Protein AF-E6K0U2-F1 (afdb_monomer)

pLDDT: mean 75.81, std 21.41, range [27.72, 97.75]

InterPro domains:
  IPR009006 Alanine racemase/group IV decarboxylase, C-terminal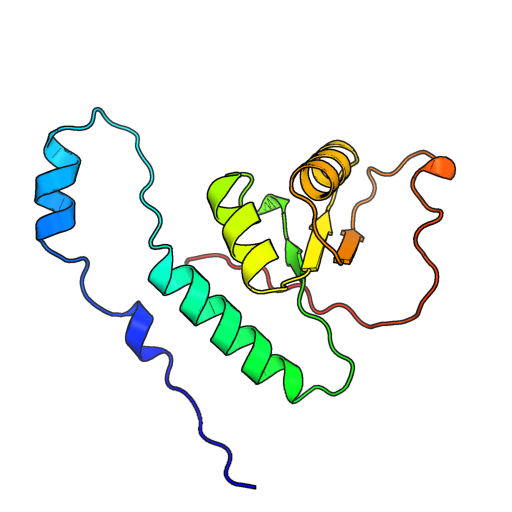 [G3DSA:2.40.37.10] (21-34)
  IPR022644 Orn/DAP/Arg decarboxylase 2, N-terminal [PF02784] (39-97)
  IPR029066 PLP-binding barrel [G3DSA:3.20.20.10] (35-110)
  IPR029066 PLP-binding barrel [SSF51419] (27-107)

Foldseek 3Di:
DDDDDDDPCVVVDPDPPVVVVVCVVDDDDDDDDDLVVLLVVLVNVVVVCVVVPLEAEAEECVLDVPLVSLLSCQVSLHHHEAAEPVSVVSNVVSPRPHYHYDYPHPDDCVVVPVPDDDDDYDYDDPDDD

Solvent-accessible surface area (backbone atoms only — not comparable to full-atom values): 8392 Å² total; per-residue (Å²): 134,86,85,76,83,81,75,78,65,77,78,73,58,77,80,58,70,66,55,65,61,62,51,70,81,53,76,82,88,80,86,86,80,61,66,65,60,51,52,51,51,51,54,52,50,52,60,60,39,58,76,51,68,79,49,46,62,30,45,51,42,92,79,56,83,53,65,69,60,52,46,53,43,40,72,71,69,38,28,33,29,23,53,38,70,68,49,45,54,47,43,59,73,72,58,48,93,40,77,48,76,63,56,89,65,71,84,53,70,93,79,57,80,80,80,80,76,96,63,65,74,56,75,64,80,86,72,91,124

Structure (mmCIF, N/CA/C/O backbone):
data_AF-E6K0U2-F1
#
_entry.id   AF-E6K0U2-F1
#
loop_
_atom_site.group_PDB
_atom_site.id
_atom_site.type_symbol
_atom_site.label_atom_id
_atom_site.label_alt_id
_atom_site.label_comp_id
_atom_site.label_asym_id
_atom_site.label_entity_id
_atom_site.label_seq_id
_atom_site.pdbx_PDB_ins_code
_atom_site.Cartn_x
_atom_site.Cartn_y
_atom_site.Cartn_z
_atom_site.occupancy
_atom_site.B_iso_or_equiv
_atom_site.auth_seq_id
_atom_site.auth_comp_id
_atom_site.auth_asym_id
_atom_site.auth_atom_id
_atom_site.pdbx_PDB_model_num
ATOM 1 N N . MET A 1 1 ? -30.504 11.472 -9.224 1.00 37.19 1 MET A N 1
ATOM 2 C CA . MET A 1 1 ? -29.224 10.966 -8.687 1.00 37.19 1 MET A CA 1
ATOM 3 C C . MET A 1 1 ? -28.705 12.017 -7.722 1.00 37.19 1 MET A C 1
ATOM 5 O O . MET A 1 1 ? -28.391 13.109 -8.171 1.00 37.19 1 MET A O 1
ATOM 9 N N . SER A 1 2 ? -28.759 11.768 -6.411 1.00 30.88 2 SER A N 1
ATOM 10 C CA . SER A 1 2 ? -28.251 12.720 -5.418 1.00 30.88 2 SER A CA 1
ATOM 11 C C . SER A 1 2 ? -26.741 12.541 -5.293 1.00 30.88 2 SER A C 1
ATOM 13 O O . SER A 1 2 ? -26.279 11.498 -4.837 1.00 30.88 2 SER A O 1
ATOM 15 N N . THR A 1 3 ? -25.976 13.540 -5.716 1.00 30.72 3 THR A N 1
ATOM 16 C CA . THR A 1 3 ? -24.541 13.601 -5.437 1.00 30.72 3 THR A CA 1
ATOM 17 C C . THR A 1 3 ? -24.361 13.924 -3.959 1.00 30.72 3 THR A C 1
ATOM 19 O O . THR A 1 3 ? -24.618 15.050 -3.538 1.00 30.72 3 THR A O 1
ATOM 22 N N . THR A 1 4 ? -23.940 12.943 -3.165 1.00 34.78 4 THR A N 1
ATOM 23 C CA . THR A 1 4 ? -23.492 13.182 -1.791 1.00 34.78 4 THR A CA 1
ATOM 24 C C . THR A 1 4 ? -21.997 13.457 -1.832 1.00 34.78 4 THR A C 1
ATOM 26 O O . THR A 1 4 ? -21.198 12.567 -2.101 1.00 34.78 4 THR A O 1
ATOM 29 N N . PHE A 1 5 ? -21.621 14.708 -1.585 1.00 47.53 5 PHE A N 1
ATOM 30 C CA . PHE A 1 5 ? -20.233 15.090 -1.357 1.00 47.53 5 PHE A CA 1
ATOM 31 C C . PHE A 1 5 ? -19.822 14.543 0.016 1.00 47.53 5 PHE A C 1
ATOM 33 O O . PHE A 1 5 ? -20.364 14.986 1.029 1.00 47.53 5 PHE A O 1
ATOM 40 N N . ILE A 1 6 ? -18.930 13.549 0.068 1.00 49.62 6 ILE A N 1
ATOM 41 C CA . ILE A 1 6 ? -18.379 13.061 1.339 1.00 49.62 6 ILE A CA 1
ATOM 42 C C . ILE A 1 6 ? -17.296 14.062 1.768 1.00 49.62 6 ILE A C 1
ATOM 44 O O . ILE A 1 6 ? -16.304 14.216 1.061 1.00 49.62 6 ILE A O 1
ATOM 48 N N . PRO A 1 7 ? -17.470 14.809 2.874 1.00 47.94 7 PRO A N 1
ATOM 49 C CA . PRO A 1 7 ? -16.489 15.803 3.276 1.00 47.94 7 PRO A CA 1
ATOM 50 C C . PRO A 1 7 ? -15.237 15.125 3.843 1.00 47.94 7 PRO A C 1
ATOM 52 O O . PRO A 1 7 ? -15.335 14.271 4.727 1.00 47.94 7 PRO A O 1
ATOM 55 N N . ARG A 1 8 ? -14.067 15.631 3.437 1.00 50.34 8 ARG A N 1
ATOM 56 C CA . ARG A 1 8 ? -12.692 15.280 3.866 1.00 50.34 8 ARG A CA 1
ATOM 57 C C . ARG A 1 8 ? -12.411 15.348 5.387 1.00 50.34 8 ARG A C 1
ATOM 59 O O . ARG A 1 8 ? -11.265 15.229 5.811 1.00 50.34 8 ARG A O 1
ATOM 66 N N . HIS A 1 9 ? -13.423 15.575 6.231 1.00 52.06 9 HIS A N 1
ATOM 67 C CA . HIS A 1 9 ? -13.278 15.977 7.637 1.00 52.06 9 HIS A CA 1
ATOM 68 C C . HIS A 1 9 ? -12.685 14.895 8.560 1.00 52.06 9 HIS A C 1
ATOM 70 O O . HIS A 1 9 ? -12.263 15.219 9.667 1.00 52.06 9 HIS A O 1
ATOM 76 N N . LYS A 1 10 ? -12.613 13.626 8.129 1.00 49.75 10 LYS A N 1
ATOM 77 C CA . LYS A 1 10 ? -12.079 12.547 8.976 1.00 49.75 10 LYS A CA 1
ATOM 78 C C . LYS A 1 10 ? -10.552 12.524 9.095 1.00 49.75 10 LYS A C 1
ATOM 80 O O . LYS A 1 10 ? -10.064 11.941 10.052 1.00 49.75 10 LYS A O 1
ATOM 85 N N . LEU A 1 11 ? -9.81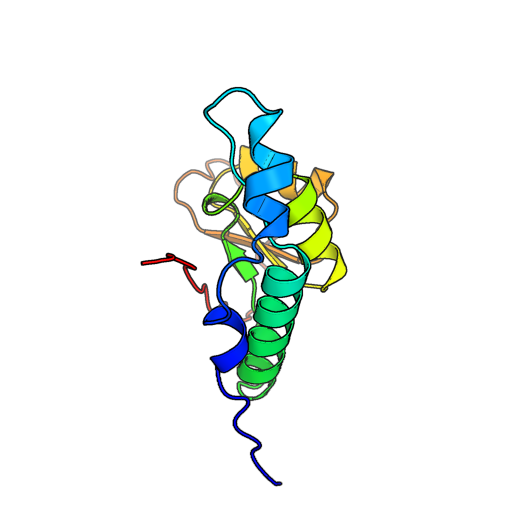6 13.181 8.194 1.00 50.56 11 LEU A N 1
ATOM 86 C CA . LEU A 1 11 ? -8.350 13.299 8.282 1.00 50.56 11 LEU A CA 1
ATOM 87 C C . LEU A 1 11 ? -7.885 14.428 9.219 1.00 50.56 11 LEU A C 1
ATOM 89 O O . LEU A 1 11 ? -6.725 14.455 9.608 1.00 50.56 11 LEU A O 1
ATOM 93 N N . ASN A 1 12 ? -8.785 15.337 9.610 1.00 56.47 12 ASN A N 1
ATOM 94 C CA . ASN A 1 12 ? -8.478 16.464 10.500 1.00 56.47 12 ASN A CA 1
ATOM 95 C C . ASN A 1 12 ? -8.770 16.154 11.976 1.00 56.47 12 ASN A C 1
ATOM 97 O O . ASN A 1 12 ? -8.909 17.069 12.790 1.00 56.47 12 ASN A O 1
ATOM 101 N N . GLN A 1 13 ? -8.916 14.877 12.329 1.00 67.00 13 GLN A N 1
ATOM 102 C CA . GLN A 1 13 ? -9.071 14.488 13.724 1.00 67.00 13 GLN A CA 1
ATOM 103 C C . GLN A 1 13 ? -7.715 14.617 14.428 1.00 67.00 13 GLN A C 1
ATOM 105 O O . GLN A 1 13 ? -6.698 14.220 13.855 1.00 67.00 13 GLN A O 1
ATOM 110 N N . PRO A 1 14 ? -7.664 15.180 15.647 1.00 73.19 14 PRO A N 1
ATOM 111 C CA . PRO A 1 14 ? -6.425 15.207 16.409 1.00 73.19 14 PRO A CA 1
ATOM 112 C C . PRO A 1 14 ? -5.937 13.773 16.639 1.00 73.19 14 PRO A C 1
ATOM 114 O O . PRO A 1 14 ? -6.741 12.874 16.889 1.00 73.19 14 PRO A O 1
ATOM 117 N N . ILE A 1 15 ? -4.619 13.570 16.560 1.00 77.62 15 ILE A N 1
ATOM 118 C CA . ILE A 1 15 ? -4.002 12.278 16.880 1.00 77.62 15 ILE A CA 1
ATOM 119 C C . ILE A 1 15 ? -4.433 11.899 18.307 1.00 77.62 15 ILE A C 1
ATOM 121 O O . ILE A 1 15 ? -4.224 12.711 19.215 1.00 77.62 15 ILE A O 1
ATOM 125 N N . PRO A 1 16 ? -5.029 10.710 18.526 1.00 81.62 16 PRO A N 1
ATOM 126 C CA . PRO A 1 16 ? -5.458 10.298 19.857 1.00 81.62 16 PRO A CA 1
ATOM 127 C C . PRO A 1 16 ? -4.289 10.326 20.845 1.00 81.62 16 PRO A C 1
ATOM 129 O O . PRO A 1 16 ? -3.183 9.879 20.526 1.00 81.62 16 PRO A O 1
ATOM 132 N N . ASN A 1 17 ? -4.523 10.839 22.055 1.00 82.69 17 ASN A N 1
ATOM 133 C CA . ASN A 1 17 ? -3.473 10.984 23.068 1.00 82.69 17 ASN A CA 1
ATOM 134 C C . ASN A 1 17 ? -2.838 9.635 23.441 1.00 82.69 17 ASN A C 1
ATOM 136 O O . ASN A 1 17 ? -1.654 9.580 23.778 1.00 82.69 17 ASN A O 1
ATOM 140 N N . GLU A 1 18 ? -3.599 8.546 23.324 1.00 84.94 18 GLU A N 1
ATOM 141 C CA . GLU A 1 18 ? -3.152 7.176 23.563 1.00 84.94 18 GLU A CA 1
ATOM 142 C C . GLU A 1 18 ? -1.971 6.787 22.663 1.00 84.94 18 GLU A C 1
ATOM 144 O O . GLU A 1 18 ? -1.080 6.061 23.107 1.00 84.94 18 GLU A O 1
ATOM 149 N N . VAL A 1 19 ? -1.909 7.312 21.432 1.00 83.88 19 VAL A N 1
ATOM 150 C CA . VAL A 1 19 ? -0.798 7.052 20.504 1.00 83.88 19 VAL A CA 1
ATOM 151 C C . VAL A 1 19 ? 0.514 7.556 21.103 1.00 83.88 19 VAL A C 1
ATOM 153 O O . VAL A 1 19 ? 1.486 6.809 21.146 1.00 83.88 19 VAL A O 1
ATOM 156 N N . PHE A 1 20 ? 0.538 8.773 21.658 1.00 82.69 20 PHE A N 1
ATOM 157 C CA . PHE A 1 20 ? 1.735 9.329 22.302 1.00 82.69 20 PHE A CA 1
ATOM 158 C C . PHE A 1 20 ? 2.148 8.563 23.562 1.00 82.69 20 PHE A C 1
ATOM 160 O O . PHE A 1 20 ? 3.323 8.563 23.928 1.00 82.69 20 PHE A O 1
ATOM 16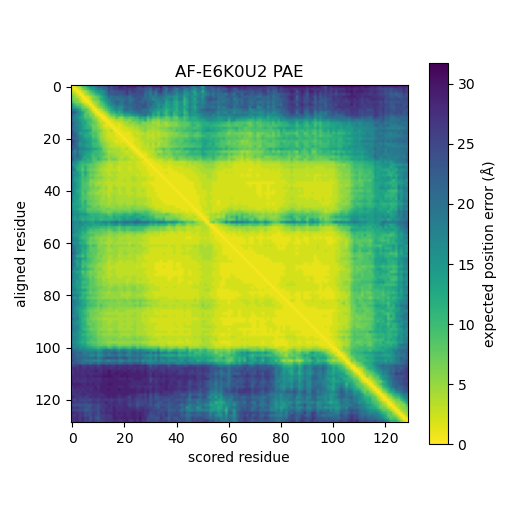7 N N . SER A 1 21 ? 1.202 7.930 24.257 1.00 85.69 21 SER A N 1
ATOM 168 C CA . SER A 1 21 ? 1.510 7.079 25.409 1.00 85.69 21 SER A CA 1
ATOM 169 C C . SER A 1 21 ? 2.167 5.771 24.977 1.00 85.69 21 SER A C 1
ATOM 171 O O . SER A 1 21 ? 3.170 5.379 25.570 1.00 85.69 21 SER A O 1
ATOM 173 N N . ILE A 1 22 ? 1.642 5.131 23.929 1.00 85.69 22 ILE A N 1
ATOM 174 C CA . ILE A 1 22 ? 2.178 3.880 23.377 1.00 85.69 22 ILE A CA 1
ATOM 175 C C . ILE A 1 22 ? 3.568 4.110 22.783 1.00 85.69 22 ILE A C 1
ATOM 177 O O . ILE A 1 22 ? 4.459 3.285 22.944 1.00 85.69 22 ILE A O 1
ATOM 181 N N . THR A 1 23 ? 3.795 5.248 22.130 1.00 86.56 23 THR A N 1
ATOM 182 C CA . THR A 1 23 ? 5.044 5.468 21.400 1.00 86.56 23 THR A CA 1
ATOM 183 C C . THR A 1 23 ? 6.249 5.774 22.289 1.00 86.56 23 THR A C 1
ATOM 185 O O . THR A 1 23 ? 7.386 5.631 21.845 1.00 86.56 23 THR A O 1
ATOM 188 N N . ARG A 1 24 ? 6.032 6.130 23.564 1.00 85.06 24 ARG A N 1
ATOM 189 C CA . ARG A 1 24 ? 7.111 6.355 24.546 1.00 85.06 24 ARG A CA 1
ATOM 190 C C . ARG A 1 24 ? 7.953 5.112 24.824 1.00 85.06 24 ARG A C 1
ATOM 192 O O . ARG A 1 24 ? 9.083 5.262 25.273 1.00 85.06 24 ARG A O 1
ATOM 199 N N . SER A 1 25 ? 7.418 3.913 24.591 1.00 85.94 25 SER A N 1
ATOM 200 C CA . SER A 1 25 ? 8.159 2.660 24.773 1.00 85.94 25 SER A CA 1
ATOM 201 C C . SER A 1 25 ? 9.009 2.262 23.564 1.00 85.94 25 SER A C 1
ATOM 203 O O . SER A 1 25 ? 9.682 1.238 23.629 1.00 85.94 25 SER A O 1
ATOM 205 N N . PHE A 1 26 ? 8.970 3.023 22.465 1.00 87.00 26 PHE A N 1
ATOM 206 C CA . PHE A 1 26 ? 9.719 2.724 21.246 1.00 87.00 26 PHE A CA 1
ATOM 207 C C . PHE A 1 26 ? 10.901 3.678 21.081 1.00 87.00 26 PHE A C 1
ATOM 209 O O . PHE A 1 26 ? 10.779 4.891 21.266 1.00 87.00 26 PHE A O 1
ATOM 216 N N . GLU A 1 27 ? 12.049 3.128 20.693 1.00 89.50 27 GLU A N 1
ATOM 217 C CA . GLU A 1 27 ? 13.221 3.921 20.329 1.00 89.50 27 GLU A CA 1
ATOM 218 C C . GLU A 1 27 ? 12.992 4.629 18.989 1.00 89.50 27 GLU A C 1
ATOM 220 O O . GLU A 1 27 ? 12.396 4.077 18.065 1.00 89.50 27 GLU A O 1
ATOM 225 N N . THR A 1 28 ? 13.454 5.874 18.883 1.00 86.81 28 THR A N 1
ATOM 226 C CA . THR A 1 28 ? 13.307 6.679 17.659 1.00 86.81 28 THR A CA 1
ATOM 227 C C . THR A 1 28 ? 14.491 6.459 16.708 1.00 86.81 28 THR A C 1
ATOM 229 O O . THR A 1 28 ? 15.609 6.258 17.187 1.00 86.81 28 THR A O 1
ATOM 232 N N . PRO A 1 29 ? 14.289 6.538 15.375 1.00 88.38 29 PRO A N 1
ATOM 233 C CA . PRO A 1 29 ? 13.058 6.936 14.681 1.00 88.38 29 PRO A CA 1
ATOM 234 C C . PRO A 1 29 ? 12.094 5.773 14.382 1.00 88.38 29 PRO A C 1
ATOM 236 O O . PRO A 1 29 ? 12.513 4.666 14.058 1.00 88.38 29 PRO A O 1
ATOM 239 N N . TYR A 1 30 ? 10.791 6.065 14.402 1.00 88.19 30 TYR A N 1
ATOM 240 C CA . TYR A 1 30 ? 9.723 5.165 13.952 1.00 88.19 30 TYR A CA 1
ATOM 241 C C . TYR A 1 30 ? 8.681 5.928 13.122 1.00 88.19 30 TYR A C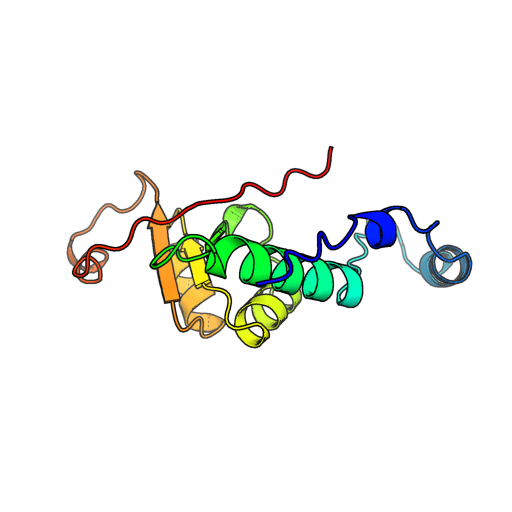 1
ATOM 243 O O . TYR A 1 30 ? 8.560 7.150 13.220 1.00 88.19 30 TYR A O 1
ATOM 251 N N . ILE A 1 31 ? 7.916 5.192 12.314 1.00 87.56 31 ILE A N 1
ATOM 252 C CA . ILE A 1 31 ? 6.785 5.698 11.526 1.00 87.56 31 ILE A CA 1
ATOM 253 C C . ILE A 1 31 ? 5.523 4.975 12.000 1.00 87.56 31 ILE A C 1
ATOM 255 O O . ILE A 1 31 ? 5.551 3.769 12.233 1.00 87.56 31 ILE A O 1
ATOM 259 N N . ILE A 1 32 ? 4.419 5.708 12.138 1.00 87.81 32 ILE A N 1
ATOM 260 C CA . ILE A 1 32 ? 3.113 5.161 12.519 1.00 87.81 32 ILE A CA 1
ATOM 261 C C . ILE A 1 32 ? 2.176 5.301 11.329 1.00 87.81 32 ILE A C 1
ATOM 263 O O . ILE A 1 32 ? 2.055 6.384 10.757 1.00 87.81 32 ILE A O 1
ATOM 267 N N . PHE A 1 33 ? 1.489 4.217 10.989 1.00 88.50 33 PHE A N 1
ATOM 268 C CA . PHE A 1 33 ? 0.483 4.203 9.937 1.00 88.50 33 PHE A CA 1
ATOM 269 C C . PHE A 1 33 ? -0.909 4.020 10.540 1.00 88.50 33 PHE A C 1
ATOM 271 O O . PHE A 1 33 ? -1.146 3.076 11.292 1.00 88.50 33 PHE A O 1
ATOM 278 N N . ASP A 1 34 ? -1.848 4.888 10.168 1.00 88.81 34 ASP A N 1
ATOM 279 C CA . ASP A 1 34 ? -3.268 4.684 10.449 1.00 88.81 34 ASP A CA 1
ATOM 280 C C . ASP A 1 34 ? -3.902 3.852 9.326 1.00 88.81 34 ASP A C 1
ATOM 282 O O . ASP A 1 34 ? -4.325 4.372 8.292 1.00 88.81 34 ASP A O 1
ATOM 286 N N . PHE A 1 35 ? -3.975 2.538 9.532 1.00 89.94 35 PHE A N 1
ATOM 287 C CA . PHE A 1 35 ? -4.573 1.612 8.566 1.00 89.94 35 PHE A CA 1
ATOM 288 C C . PHE A 1 35 ? -6.051 1.928 8.300 1.00 89.94 35 PHE A C 1
ATOM 290 O O . PHE A 1 35 ? -6.527 1.751 7.177 1.00 89.94 35 PHE A O 1
ATOM 297 N N . THR A 1 36 ? -6.784 2.417 9.304 1.00 88.50 36 THR A N 1
ATOM 298 C CA . THR A 1 36 ? -8.208 2.748 9.156 1.00 88.50 36 THR A CA 1
ATOM 299 C C . THR A 1 36 ? -8.375 3.998 8.301 1.00 88.50 36 THR A C 1
ATOM 301 O O . THR A 1 36 ? -9.188 4.005 7.374 1.00 88.50 36 THR A O 1
ATOM 304 N N . GLY A 1 37 ? -7.571 5.028 8.566 1.00 87.69 37 GLY A N 1
ATOM 305 C CA . GLY A 1 37 ? -7.524 6.251 7.770 1.00 87.69 37 GLY A CA 1
ATOM 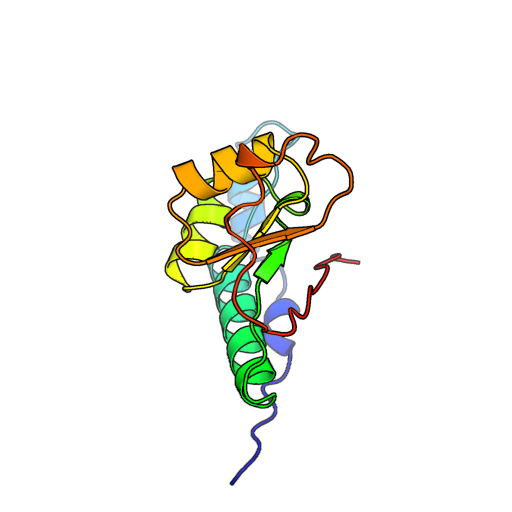306 C C . GLY A 1 37 ? -7.125 5.988 6.319 1.00 87.69 37 GLY A C 1
ATOM 307 O O . GLY A 1 37 ? -7.790 6.477 5.405 1.00 87.69 37 GLY A O 1
ATOM 308 N N . ILE A 1 38 ? -6.106 5.153 6.090 1.00 90.62 38 ILE A N 1
ATOM 309 C CA . ILE A 1 38 ? -5.674 4.766 4.737 1.00 90.62 38 ILE A CA 1
ATOM 310 C C . ILE A 1 38 ? -6.801 4.036 3.998 1.00 90.62 38 ILE A C 1
ATOM 312 O O . ILE A 1 38 ? -7.133 4.417 2.876 1.00 90.62 38 ILE A O 1
ATOM 316 N N . ARG A 1 39 ? -7.439 3.040 4.625 1.00 92.69 39 ARG A N 1
ATOM 317 C CA . ARG A 1 39 ? -8.582 2.319 4.039 1.00 92.69 39 ARG A CA 1
ATOM 318 C C . ARG A 1 39 ? -9.721 3.267 3.664 1.00 92.69 39 ARG A C 1
ATOM 320 O O . ARG A 1 39 ? -10.222 3.206 2.546 1.00 92.69 39 ARG A O 1
ATOM 327 N N . HIS A 1 40 ? -10.094 4.173 4.566 1.00 89.62 40 HIS A N 1
ATOM 328 C CA . HIS A 1 40 ? -11.149 5.151 4.299 1.00 89.62 40 HIS A CA 1
ATOM 329 C C . HIS A 1 40 ? -10.801 6.058 3.113 1.00 89.62 40 HIS A C 1
ATOM 331 O O . HIS A 1 40 ? -11.644 6.288 2.249 1.00 89.62 4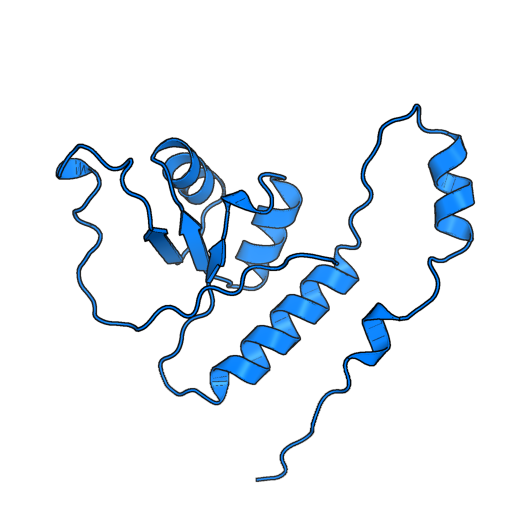0 HIS A O 1
ATOM 337 N N . ALA A 1 41 ? -9.557 6.540 3.038 1.00 89.12 41 ALA A N 1
ATOM 338 C CA . ALA A 1 41 ? -9.098 7.359 1.921 1.00 89.12 41 ALA A CA 1
ATOM 339 C C . ALA A 1 41 ? -9.166 6.593 0.590 1.00 89.12 41 ALA A C 1
ATOM 341 O O . ALA A 1 41 ? -9.663 7.127 -0.398 1.00 89.12 41 ALA A O 1
ATOM 342 N N . VAL A 1 42 ? -8.718 5.333 0.561 1.00 91.75 42 VAL A N 1
ATOM 343 C CA . VAL A 1 42 ? -8.793 4.479 -0.637 1.00 91.75 42 VAL A CA 1
ATOM 344 C C . VAL A 1 42 ? -10.237 4.320 -1.110 1.00 91.75 42 VAL A C 1
ATOM 346 O O . VAL A 1 42 ? -10.516 4.553 -2.286 1.00 91.75 42 VAL A O 1
ATOM 349 N N . GLN A 1 43 ? -11.157 4.002 -0.200 1.00 90.56 43 GLN A N 1
ATOM 350 C CA . GLN A 1 43 ? -12.578 3.831 -0.515 1.00 90.56 43 GLN A CA 1
ATOM 351 C C . GLN A 1 43 ? -13.215 5.128 -1.037 1.00 90.56 43 GLN A C 1
ATOM 353 O O . GLN A 1 43 ? -13.995 5.098 -1.991 1.00 90.56 43 GLN A O 1
ATOM 358 N N . GLU A 1 44 ? -12.857 6.278 -0.461 1.00 88.19 44 GLU A N 1
ATOM 359 C CA . GLU A 1 44 ? -13.321 7.595 -0.910 1.00 88.19 44 GLU A CA 1
ATOM 360 C C . GLU A 1 44 ? -12.830 7.916 -2.331 1.00 88.19 44 GLU A C 1
ATOM 362 O O . GLU A 1 44 ? -13.615 8.355 -3.182 1.00 88.19 44 GLU A O 1
ATOM 367 N N . TYR A 1 45 ? -11.554 7.642 -2.626 1.00 89.38 45 TYR A N 1
ATOM 368 C CA . TYR A 1 45 ? -11.008 7.823 -3.970 1.00 89.38 45 TYR A CA 1
ATOM 369 C C . TYR A 1 45 ? -11.647 6.867 -4.974 1.00 89.38 45 TYR A C 1
ATOM 371 O O . TYR A 1 45 ? -12.060 7.314 -6.041 1.00 89.38 45 TYR A O 1
ATOM 379 N N . GLN A 1 46 ? -11.787 5.580 -4.645 1.00 87.62 46 GLN A N 1
ATOM 380 C CA . GLN A 1 46 ? -12.462 4.615 -5.515 1.00 87.62 46 GLN A CA 1
ATOM 381 C C . GLN A 1 46 ? -13.901 5.057 -5.813 1.00 87.62 46 GLN A C 1
ATOM 383 O O . GLN A 1 46 ? -14.292 5.092 -6.978 1.00 87.62 46 GLN A O 1
ATOM 388 N N . HIS A 1 47 ? -14.663 5.495 -4.804 1.00 88.69 47 HIS A N 1
ATOM 389 C CA . HIS A 1 47 ? -16.024 6.005 -4.999 1.00 88.69 47 HIS A CA 1
ATOM 390 C C . HIS A 1 47 ? -16.069 7.232 -5.921 1.00 88.69 47 HIS A C 1
ATOM 392 O O . HIS A 1 47 ? -16.922 7.318 -6.805 1.00 88.69 47 HIS A O 1
ATOM 398 N N . SER A 1 48 ? -15.125 8.159 -5.753 1.00 85.94 48 SER A N 1
ATOM 399 C CA . SER A 1 48 ? -15.034 9.372 -6.572 1.00 85.94 48 SER A CA 1
ATOM 400 C C . SER A 1 48 ? -14.644 9.064 -8.021 1.00 85.94 48 SER A C 1
ATOM 402 O O . SER A 1 48 ? -15.183 9.663 -8.951 1.00 85.94 48 SER A O 1
ATOM 404 N N . ILE A 1 49 ? -13.736 8.107 -8.230 1.00 83.94 49 ILE A N 1
ATOM 405 C CA . ILE A 1 49 ? -13.262 7.697 -9.558 1.00 83.94 49 ILE A CA 1
ATOM 406 C C . ILE A 1 49 ? -14.299 6.853 -10.305 1.00 83.94 49 ILE A C 1
ATOM 408 O O . ILE A 1 49 ? -14.371 6.957 -11.526 1.00 83.94 49 ILE A O 1
ATOM 412 N N . CYS A 1 50 ? -15.171 6.108 -9.617 1.00 80.69 50 CYS A N 1
ATOM 413 C CA . CYS A 1 50 ? -16.285 5.389 -10.252 1.00 80.69 50 CYS A CA 1
ATOM 414 C C . CYS A 1 50 ? -17.234 6.307 -11.047 1.00 80.69 50 CYS A C 1
ATOM 416 O O . CYS A 1 50 ? -17.938 5.842 -11.942 1.00 80.69 50 CYS A O 1
ATOM 418 N N . LEU A 1 51 ? -17.251 7.614 -10.759 1.00 78.38 51 LEU A N 1
ATOM 419 C CA . LEU A 1 51 ? -18.003 8.604 -11.539 1.00 78.38 51 LEU A CA 1
ATOM 420 C C . LEU A 1 51 ? -17.390 8.846 -12.930 1.00 78.38 51 LEU A C 1
ATOM 422 O O . LEU A 1 51 ? -18.074 9.312 -13.840 1.00 78.38 51 LEU A O 1
ATOM 426 N N . LEU A 1 52 ? -16.113 8.509 -13.109 1.00 80.12 52 LEU A N 1
ATOM 427 C CA . LEU A 1 52 ? -15.341 8.672 -14.338 1.00 80.12 52 LEU A CA 1
ATOM 428 C C . LEU A 1 52 ? -15.333 7.377 -15.168 1.00 80.12 52 LEU A C 1
ATOM 430 O O . LEU A 1 52 ? -14.285 6.937 -15.632 1.00 80.12 52 LEU A O 1
ATOM 434 N N . GLY A 1 53 ? -16.499 6.760 -15.380 1.00 78.81 53 GLY A N 1
ATOM 435 C CA . GLY A 1 53 ? -16.677 5.626 -16.298 1.00 78.81 53 GLY A CA 1
ATOM 436 C C . GLY A 1 53 ? -15.622 4.519 -16.143 1.00 78.81 53 GLY A C 1
ATOM 437 O O . GLY A 1 53 ? -15.551 3.861 -15.115 1.00 78.81 53 GLY A O 1
ATOM 438 N N . ASN A 1 54 ? -14.798 4.317 -17.177 1.00 79.12 54 ASN A N 1
ATOM 439 C CA . ASN A 1 54 ? -13.772 3.264 -17.231 1.00 79.12 54 ASN A CA 1
ATOM 440 C C . ASN A 1 54 ? -12.440 3.643 -16.550 1.00 79.12 54 ASN A C 1
ATOM 442 O O . ASN A 1 54 ? -11.421 3.010 -16.828 1.00 79.12 54 ASN A O 1
ATOM 446 N N . ALA A 1 55 ? -12.397 4.699 -15.738 1.00 81.19 55 ALA A N 1
ATOM 447 C CA . ALA A 1 55 ? -11.181 5.088 -15.036 1.00 81.19 55 ALA A CA 1
ATOM 448 C C . ALA A 1 55 ? -10.811 4.046 -13.974 1.00 81.19 55 ALA A C 1
ATOM 450 O O . ALA A 1 55 ? -11.660 3.561 -13.227 1.00 81.19 55 ALA A O 1
ATOM 451 N N . LYS A 1 56 ? -9.519 3.727 -13.897 1.00 82.62 56 LYS A N 1
ATOM 452 C CA . LYS A 1 56 ? -8.964 2.834 -12.881 1.00 82.62 56 LYS A CA 1
ATOM 453 C C . LYS A 1 56 ? -7.998 3.587 -11.987 1.00 82.62 56 LYS A C 1
ATOM 455 O O . LYS A 1 56 ? -7.272 4.469 -12.454 1.00 82.62 56 LYS A O 1
ATOM 460 N N . LEU A 1 57 ? -8.014 3.230 -10.708 1.00 87.62 57 LEU A N 1
ATOM 461 C CA . LEU A 1 57 ? -7.194 3.849 -9.681 1.00 87.62 57 LEU A CA 1
ATOM 462 C C . LEU A 1 57 ? -6.092 2.880 -9.251 1.00 87.62 57 LEU A C 1
ATOM 464 O O . LEU A 1 57 ? -6.381 1.841 -8.656 1.00 87.62 57 LEU A O 1
ATOM 468 N N . ASN A 1 58 ? -4.843 3.268 -9.518 1.00 92.00 58 ASN A N 1
ATOM 469 C CA . ASN A 1 58 ? -3.658 2.496 -9.156 1.00 92.00 58 ASN A CA 1
ATOM 470 C C . ASN A 1 58 ? -2.772 3.296 -8.200 1.00 92.00 58 ASN A C 1
ATOM 472 O O . ASN A 1 58 ? -2.485 4.474 -8.432 1.00 92.00 58 ASN A O 1
ATOM 476 N N . PHE A 1 59 ? -2.326 2.653 -7.124 1.00 94.75 59 PHE A N 1
ATOM 477 C CA . PHE A 1 59 ? -1.395 3.240 -6.167 1.00 94.75 59 PHE A CA 1
ATOM 478 C C . PHE A 1 59 ? 0.026 3.252 -6.726 1.00 94.75 59 PHE A C 1
ATOM 480 O O . PHE A 1 59 ? 0.526 2.217 -7.148 1.00 94.75 59 PHE A O 1
ATOM 487 N N . ALA A 1 60 ? 0.715 4.389 -6.679 1.00 94.06 60 ALA A N 1
ATOM 488 C CA . ALA A 1 60 ? 2.121 4.452 -7.069 1.00 94.06 60 ALA A CA 1
ATOM 489 C C . ALA A 1 60 ? 3.002 3.760 -6.014 1.00 94.06 60 ALA A C 1
ATOM 491 O O . ALA A 1 60 ? 3.238 4.331 -4.948 1.00 94.06 60 ALA A O 1
ATOM 492 N N . LEU A 1 61 ? 3.530 2.569 -6.315 1.00 93.88 61 LEU A N 1
ATOM 493 C CA . LEU A 1 61 ? 4.261 1.732 -5.352 1.00 93.88 61 LEU A CA 1
ATOM 494 C C . LEU A 1 61 ? 5.447 2.475 -4.722 1.00 93.88 61 LEU A C 1
ATOM 496 O O . LEU A 1 61 ? 5.653 2.410 -3.513 1.00 93.88 61 LEU A O 1
ATOM 500 N N . LYS A 1 62 ? 6.160 3.278 -5.519 1.00 92.62 62 LYS A N 1
ATOM 501 C CA . LYS A 1 62 ? 7.270 4.130 -5.063 1.00 92.62 62 LYS A CA 1
ATOM 502 C C . LYS A 1 62 ? 6.937 5.079 -3.902 1.00 92.62 62 LYS A C 1
ATOM 504 O O . LYS A 1 62 ? 7.861 5.589 -3.273 1.00 92.62 62 LYS A O 1
ATOM 509 N N . ALA A 1 63 ? 5.657 5.357 -3.637 1.00 93.81 63 ALA A N 1
ATOM 510 C CA . ALA A 1 63 ? 5.238 6.192 -2.514 1.00 93.81 63 ALA A CA 1
ATOM 511 C C . ALA A 1 63 ? 5.368 5.468 -1.163 1.00 93.81 63 ALA A C 1
ATOM 513 O O . ALA A 1 63 ? 5.633 6.114 -0.152 1.00 93.81 63 ALA A O 1
ATOM 514 N N . CYS A 1 64 ? 5.194 4.143 -1.127 1.00 94.12 64 CYS A N 1
ATOM 515 C CA . CYS A 1 64 ? 5.343 3.350 0.088 1.00 94.12 64 CYS A CA 1
ATOM 516 C C . CYS A 1 64 ? 5.619 1.881 -0.253 1.00 94.12 64 CYS A C 1
ATOM 518 O O . CYS A 1 64 ? 4.776 1.197 -0.830 1.00 94.12 64 CYS A O 1
ATOM 520 N N . TYR A 1 65 ? 6.785 1.386 0.164 1.00 95.19 65 TYR A N 1
ATOM 521 C CA . TYR A 1 65 ? 7.187 -0.011 -0.023 1.00 95.19 65 TYR A CA 1
ATOM 522 C C . TYR A 1 65 ? 6.765 -0.923 1.140 1.00 95.19 65 TYR A C 1
ATOM 524 O O . TYR A 1 65 ? 7.085 -2.111 1.113 1.00 95.19 65 TYR A O 1
ATOM 532 N N . GLU A 1 66 ? 6.085 -0.383 2.160 1.00 96.25 66 GLU A N 1
ATOM 533 C CA . GLU A 1 66 ? 5.731 -1.111 3.382 1.00 96.25 66 GLU A CA 1
ATOM 534 C C . GLU A 1 66 ? 4.759 -2.265 3.070 1.00 96.25 66 GLU A C 1
ATOM 536 O O . GLU A 1 66 ? 3.622 -2.012 2.649 1.00 96.25 66 GLU A O 1
ATOM 541 N N . PRO A 1 67 ? 5.160 -3.540 3.256 1.00 95.75 67 PRO A N 1
ATOM 542 C CA . PRO A 1 67 ? 4.369 -4.678 2.799 1.00 95.75 67 PRO A CA 1
ATOM 543 C C . PRO A 1 67 ? 2.968 -4.772 3.405 1.00 95.75 67 PRO A C 1
ATOM 545 O O . PRO A 1 67 ? 2.060 -5.245 2.720 1.00 95.75 67 PRO A O 1
ATOM 548 N N . ASP A 1 68 ? 2.769 -4.349 4.656 1.00 96.62 68 ASP A N 1
ATOM 549 C CA . ASP A 1 68 ? 1.438 -4.362 5.277 1.00 96.62 68 ASP A CA 1
ATOM 550 C C . ASP A 1 68 ? 0.495 -3.323 4.665 1.00 96.62 68 ASP A C 1
ATOM 552 O O . ASP A 1 68 ? -0.682 -3.613 4.448 1.00 96.62 68 ASP A O 1
ATOM 556 N N . ILE A 1 69 ? 1.019 -2.155 4.284 1.00 96.44 69 ILE A N 1
ATOM 557 C CA . ILE A 1 69 ? 0.248 -1.153 3.540 1.00 96.44 69 ILE A CA 1
ATOM 558 C C . ILE A 1 69 ? -0.120 -1.703 2.166 1.00 96.44 69 ILE A C 1
ATOM 560 O O . ILE A 1 69 ? -1.287 -1.673 1.785 1.00 96.44 69 ILE A O 1
ATOM 564 N N . LEU A 1 70 ? 0.837 -2.289 1.446 1.00 96.81 70 LEU A N 1
ATOM 565 C CA . LEU A 1 70 ? 0.573 -2.893 0.138 1.00 96.81 70 LEU A CA 1
ATOM 566 C C . LEU A 1 70 ? -0.462 -4.029 0.219 1.00 96.81 70 LEU A C 1
ATOM 568 O O . LEU A 1 70 ? -1.328 -4.132 -0.650 1.00 96.81 70 LEU A O 1
ATOM 572 N N . ARG A 1 71 ? -0.424 -4.856 1.274 1.00 97.75 71 ARG A N 1
ATOM 573 C CA . ARG A 1 71 ? -1.450 -5.883 1.526 1.00 97.75 71 ARG A CA 1
ATOM 574 C C . ARG A 1 71 ? -2.830 -5.269 1.741 1.00 97.75 71 ARG A C 1
ATOM 576 O O . ARG A 1 71 ? -3.776 -5.755 1.126 1.00 97.75 71 ARG A O 1
ATOM 583 N N . LEU A 1 72 ? -2.935 -4.206 2.542 1.00 96.69 72 LEU A N 1
ATOM 584 C CA . LEU A 1 72 ? -4.194 -3.486 2.746 1.00 96.69 72 LEU A CA 1
ATOM 585 C C . LEU A 1 72 ? -4.740 -2.936 1.423 1.00 96.69 72 LEU A C 1
ATOM 587 O O . LEU A 1 72 ? -5.916 -3.121 1.129 1.00 96.69 72 LEU A O 1
ATOM 591 N N . LEU A 1 73 ? -3.898 -2.309 0.597 1.00 96.38 73 LEU A N 1
ATOM 592 C CA . LEU A 1 73 ? -4.322 -1.768 -0.701 1.00 96.38 73 LEU A CA 1
ATOM 593 C C . LEU A 1 73 ? -4.831 -2.871 -1.643 1.00 96.38 73 LEU A 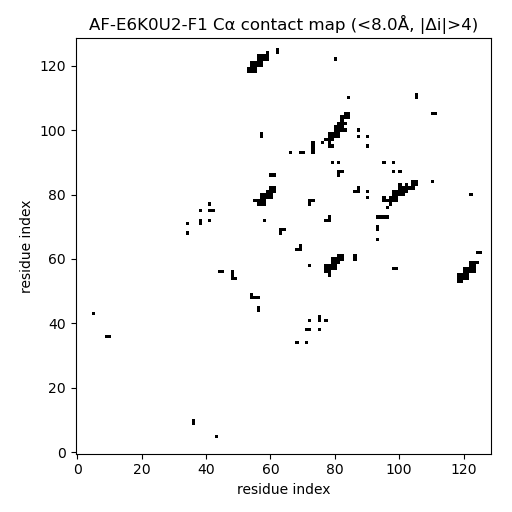C 1
ATOM 595 O O . LEU A 1 73 ? -5.858 -2.701 -2.301 1.00 96.38 73 LEU A O 1
ATOM 599 N N . ARG A 1 74 ? -4.154 -4.025 -1.662 1.00 96.06 74 ARG A N 1
ATOM 600 C CA . ARG A 1 74 ? -4.580 -5.218 -2.411 1.00 96.06 74 ARG A CA 1
ATOM 601 C C . ARG A 1 74 ? -5.915 -5.768 -1.901 1.00 96.06 74 ARG A C 1
ATOM 603 O O . ARG A 1 74 ? -6.734 -6.220 -2.698 1.00 96.06 74 ARG A O 1
ATOM 610 N N . GLU A 1 75 ? -6.150 -5.741 -0.591 1.00 96.88 75 GLU A N 1
ATOM 611 C CA . GLU A 1 75 ? -7.420 -6.158 0.027 1.00 96.88 75 GLU A CA 1
ATOM 612 C C . GLU A 1 75 ? -8.578 -5.225 -0.337 1.00 96.88 75 GLU A C 1
ATOM 614 O O . GLU A 1 75 ? -9.663 -5.715 -0.643 1.00 96.88 75 GLU A O 1
ATOM 619 N N . GLU A 1 76 ? -8.323 -3.918 -0.436 1.00 95.19 76 GLU A N 1
ATOM 620 C CA . GLU A 1 76 ? -9.275 -2.922 -0.957 1.00 95.19 76 GLU A CA 1
ATOM 621 C C . GLU A 1 76 ? -9.445 -2.975 -2.488 1.00 95.19 76 GLU A C 1
ATOM 623 O O . GLU A 1 76 ? -10.087 -2.106 -3.080 1.00 95.19 76 GLU A O 1
ATOM 628 N N . LYS A 1 77 ? -8.876 -3.988 -3.159 1.00 94.06 77 LYS A N 1
ATOM 629 C CA . LYS A 1 77 ? -8.959 -4.176 -4.618 1.00 94.06 77 LYS A CA 1
ATOM 630 C C . LYS A 1 77 ? -8.442 -2.980 -5.420 1.00 94.06 77 LYS A C 1
ATOM 632 O O . LYS A 1 77 ? -8.896 -2.724 -6.534 1.00 94.06 77 LYS A O 1
ATOM 637 N N . LEU A 1 78 ? -7.473 -2.262 -4.859 1.00 93.38 78 LEU A N 1
ATOM 638 C CA . LEU A 1 78 ? -6.751 -1.213 -5.559 1.00 93.38 78 LEU A CA 1
ATOM 639 C C . LEU A 1 78 ? -5.673 -1.836 -6.452 1.00 93.38 78 LEU A C 1
ATOM 641 O O . LEU A 1 78 ? -4.989 -2.772 -6.034 1.00 93.38 78 LEU A O 1
ATOM 645 N N . GLY A 1 79 ? -5.503 -1.315 -7.667 1.00 92.12 79 GLY A N 1
ATOM 646 C CA . GLY A 1 79 ? -4.354 -1.677 -8.492 1.00 92.12 79 GLY A CA 1
ATOM 647 C C . GLY A 1 79 ? -3.083 -0.976 -8.016 1.00 92.12 79 GLY A C 1
ATOM 648 O O . GLY A 1 79 ? -3.107 -0.112 -7.132 1.00 92.12 79 GLY A O 1
ATOM 649 N N . VAL A 1 80 ? -1.953 -1.326 -8.617 1.00 94.31 80 VAL A N 1
ATOM 650 C CA . VAL A 1 80 ? -0.654 -0.731 -8.291 1.00 94.31 80 VAL A CA 1
ATOM 651 C C . VAL A 1 80 ? 0.092 -0.331 -9.556 1.00 94.31 80 VAL A C 1
ATOM 653 O O . VAL A 1 80 ? 0.043 -1.030 -10.563 1.00 94.31 80 VAL A O 1
ATOM 656 N N . ASP A 1 81 ? 0.775 0.804 -9.504 1.00 93.19 81 ASP A N 1
ATOM 657 C CA . ASP A 1 81 ? 1.642 1.300 -10.560 1.00 93.19 81 ASP A CA 1
ATOM 658 C C . ASP A 1 81 ? 3.109 1.172 -10.141 1.00 93.19 81 ASP A C 1
ATOM 660 O O . ASP A 1 81 ? 3.492 1.622 -9.056 1.00 93.19 81 ASP A O 1
ATOM 664 N N . VAL A 1 82 ? 3.915 0.536 -10.991 1.00 90.81 82 VAL A N 1
ATOM 665 C CA . VAL A 1 82 ? 5.324 0.227 -10.720 1.00 90.81 82 VAL A CA 1
ATOM 666 C C . VAL A 1 82 ? 6.264 0.933 -11.695 1.00 90.81 82 VAL A C 1
ATOM 668 O O . VAL A 1 82 ? 6.023 0.981 -12.896 1.00 90.81 82 VAL A O 1
ATOM 671 N N . ALA A 1 83 ? 7.386 1.444 -11.202 1.00 87.56 83 ALA A N 1
ATOM 672 C CA . ALA A 1 83 ? 8.370 2.186 -11.992 1.00 87.56 83 ALA A CA 1
ATOM 673 C C . ALA A 1 83 ? 9.681 1.417 -12.241 1.00 87.56 83 ALA A C 1
ATOM 675 O O . ALA A 1 83 ? 10.593 1.926 -12.900 1.00 87.56 83 ALA A O 1
ATOM 676 N N . SER A 1 84 ? 9.804 0.190 -11.722 1.00 85.75 84 SER A N 1
ATOM 677 C CA . SER A 1 84 ? 10.994 -0.651 -11.880 1.00 85.75 84 SER A CA 1
ATOM 678 C C . SER A 1 84 ? 10.673 -2.149 -11.834 1.00 85.75 84 SER A C 1
ATOM 680 O O . SER A 1 84 ? 9.649 -2.571 -11.296 1.00 85.75 84 SER A O 1
ATOM 682 N N . SER A 1 85 ? 11.586 -2.988 -12.334 1.00 84.88 85 SER A N 1
ATOM 683 C CA . SER A 1 85 ? 11.447 -4.451 -12.263 1.00 84.88 85 SER A CA 1
ATOM 684 C C . SER A 1 85 ? 11.432 -4.983 -10.823 1.00 84.88 85 SER A C 1
ATOM 686 O O . SER A 1 85 ? 10.841 -6.030 -10.561 1.00 84.88 85 SER A O 1
ATOM 688 N N . ASN A 1 86 ? 12.067 -4.284 -9.875 1.00 89.69 86 ASN A N 1
ATOM 689 C CA . ASN A 1 86 ? 12.023 -4.657 -8.459 1.00 89.69 86 ASN A CA 1
ATOM 690 C C . ASN A 1 86 ? 10.640 -4.396 -7.857 1.00 89.69 86 ASN A C 1
ATOM 692 O O . ASN A 1 86 ? 10.116 -5.250 -7.144 1.00 89.69 86 ASN A O 1
ATOM 696 N N . GLU A 1 87 ? 10.036 -3.254 -8.181 1.00 91.62 87 GLU A N 1
ATOM 697 C CA . GLU A 1 87 ? 8.663 -2.930 -7.787 1.00 91.62 87 GLU A CA 1
ATOM 698 C C . GLU A 1 87 ? 7.661 -3.909 -8.396 1.00 91.62 87 GLU A C 1
ATOM 700 O O . GLU A 1 87 ? 6.783 -4.400 -7.692 1.00 91.62 87 GLU A O 1
ATOM 705 N N . PHE A 1 88 ? 7.843 -4.274 -9.667 1.00 89.94 88 PHE A N 1
ATOM 706 C CA . PHE A 1 88 ? 7.022 -5.290 -10.321 1.00 89.94 88 PHE A CA 1
ATOM 707 C C . PHE A 1 88 ? 7.076 -6.638 -9.584 1.00 89.94 88 PHE A C 1
ATOM 709 O O . PHE A 1 88 ? 6.038 -7.199 -9.237 1.00 89.94 88 PHE A O 1
ATOM 716 N N . LYS A 1 89 ? 8.279 -7.131 -9.258 1.00 91.06 89 LYS A N 1
ATOM 717 C CA . LYS A 1 89 ? 8.454 -8.372 -8.480 1.00 91.06 89 LYS A CA 1
ATOM 718 C C . LYS A 1 89 ? 7.811 -8.281 -7.095 1.00 91.06 89 LYS A C 1
ATOM 720 O O . LYS A 1 89 ? 7.233 -9.261 -6.625 1.00 91.06 89 LYS A O 1
ATOM 725 N N . LEU A 1 90 ? 7.904 -7.126 -6.434 1.00 94.31 90 LEU A N 1
ATOM 726 C CA . LEU A 1 90 ? 7.250 -6.901 -5.145 1.00 94.31 90 LEU A CA 1
ATOM 727 C C . LEU A 1 90 ? 5.723 -6.945 -5.285 1.00 94.31 90 LEU A C 1
ATOM 729 O O . LEU A 1 90 ? 5.073 -7.654 -4.522 1.00 94.31 90 LEU A O 1
ATOM 733 N N . ALA A 1 91 ? 5.159 -6.263 -6.282 1.00 93.31 91 ALA A N 1
ATOM 734 C CA . ALA A 1 91 ? 3.726 -6.281 -6.566 1.00 93.31 91 ALA A CA 1
ATOM 735 C C . ALA A 1 91 ? 3.211 -7.704 -6.854 1.00 93.31 91 ALA A C 1
ATOM 737 O O . ALA A 1 91 ? 2.192 -8.116 -6.294 1.00 93.31 91 ALA A O 1
ATOM 738 N N . GLN A 1 92 ? 3.958 -8.493 -7.635 1.00 93.50 92 GLN A N 1
ATOM 739 C CA . GLN A 1 92 ? 3.656 -9.910 -7.868 1.00 93.50 92 GLN A CA 1
ATOM 740 C C . GLN A 1 92 ? 3.702 -10.732 -6.576 1.00 93.50 92 GLN A C 1
ATOM 742 O O . GLN A 1 92 ? 2.806 -11.532 -6.324 1.00 93.50 92 GLN A O 1
ATOM 747 N N . LYS A 1 93 ? 4.718 -10.518 -5.730 1.00 96.00 93 LYS A N 1
ATOM 748 C CA . LYS A 1 93 ? 4.863 -11.228 -4.451 1.00 96.00 93 LYS A CA 1
ATOM 749 C C . LYS A 1 93 ? 3.728 -10.911 -3.471 1.00 96.00 93 LYS A C 1
ATOM 751 O O . LYS A 1 93 ? 3.315 -11.795 -2.728 1.00 96.00 93 LYS A O 1
ATOM 756 N N . ILE A 1 94 ? 3.248 -9.667 -3.441 1.00 97.25 94 ILE A N 1
ATOM 757 C CA . ILE A 1 94 ? 2.095 -9.260 -2.618 1.00 97.25 94 ILE A CA 1
ATOM 758 C C . ILE A 1 94 ? 0.773 -9.802 -3.192 1.00 97.25 94 ILE A C 1
ATOM 760 O O . ILE A 1 94 ? -0.173 -10.014 -2.431 1.00 97.25 94 ILE A O 1
ATOM 764 N N . GLY A 1 95 ? 0.723 -10.060 -4.502 1.00 95.56 95 GLY A N 1
ATOM 765 C CA . GLY A 1 95 ? -0.431 -10.644 -5.186 1.00 95.56 95 GLY A CA 1
ATOM 766 C C . GLY A 1 95 ? -1.456 -9.605 -5.636 1.00 95.56 95 GLY A C 1
ATOM 767 O O . GLY A 1 95 ? -2.648 -9.792 -5.408 1.00 95.56 95 GLY A O 1
ATOM 768 N N . PHE A 1 96 ? -1.007 -8.489 -6.220 1.00 93.44 96 PHE A N 1
ATOM 769 C CA . PHE A 1 96 ? -1.917 -7.520 -6.840 1.00 93.44 96 PHE A CA 1
ATOM 770 C C . PHE A 1 96 ? -2.568 -8.095 -8.103 1.00 93.44 96 PHE A C 1
ATOM 772 O O . PHE A 1 96 ? -1.876 -8.605 -8.983 1.00 93.44 96 PHE A O 1
ATOM 779 N N . ASP A 1 97 ? -3.894 -7.959 -8.196 1.00 90.38 97 ASP A N 1
ATOM 780 C CA . ASP A 1 97 ? -4.687 -8.393 -9.355 1.00 90.38 97 ASP A CA 1
ATOM 781 C C . ASP A 1 97 ? -4.426 -7.499 -10.587 1.00 90.38 97 ASP A C 1
ATOM 783 O O . ASP A 1 97 ? -4.464 -7.959 -11.727 1.00 90.38 97 ASP A O 1
ATOM 787 N N . GLU A 1 98 ? -4.141 -6.213 -10.356 1.00 90.44 98 GLU A N 1
ATOM 788 C CA . GLU A 1 98 ? -3.876 -5.221 -11.395 1.00 90.44 98 GLU A CA 1
ATOM 789 C C . GLU A 1 98 ? -2.547 -4.505 -11.142 1.00 90.44 98 GLU A C 1
ATOM 791 O O . GLU A 1 98 ? -2.353 -3.878 -10.099 1.00 90.44 98 GLU A O 1
ATOM 796 N N . ILE A 1 99 ? -1.643 -4.591 -12.121 1.00 90.56 99 ILE A N 1
ATOM 797 C CA . ILE A 1 99 ? -0.322 -3.963 -12.088 1.00 90.56 99 ILE A CA 1
ATOM 798 C C . ILE A 1 99 ? -0.138 -3.170 -13.386 1.00 90.56 99 ILE A C 1
ATOM 800 O O . ILE A 1 99 ? -0.086 -3.755 -14.469 1.00 90.56 99 ILE A O 1
ATOM 804 N N . SER A 1 100 ? -0.037 -1.846 -13.286 1.00 89.19 100 SER A N 1
ATOM 805 C CA . SER A 1 100 ? 0.437 -0.974 -14.366 1.00 89.19 100 SER A CA 1
ATOM 806 C C . SER A 1 100 ? 1.919 -0.664 -14.169 1.00 89.19 100 SER A C 1
ATOM 808 O O . SER A 1 100 ? 2.427 -0.759 -13.055 1.00 89.19 100 SER A O 1
ATOM 810 N N . ALA A 1 101 ? 2.636 -0.323 -15.239 1.00 83.69 101 ALA A N 1
ATOM 811 C CA . ALA A 1 101 ? 4.056 -0.006 -15.144 1.00 83.69 101 ALA A CA 1
ATOM 812 C C . ALA A 1 101 ? 4.406 1.323 -15.833 1.00 83.69 101 ALA A C 1
ATOM 814 O O . ALA A 1 101 ? 4.336 1.449 -17.051 1.00 83.69 101 ALA A O 1
ATOM 815 N N . THR A 1 102 ? 4.827 2.334 -15.079 1.00 73.19 102 THR A N 1
ATOM 816 C CA . THR A 1 102 ? 5.266 3.613 -15.650 1.00 73.19 102 THR A CA 1
ATOM 817 C C . THR A 1 102 ? 6.703 3.923 -15.241 1.00 73.19 102 THR A C 1
ATOM 819 O O . THR A 1 102 ? 7.004 4.289 -14.111 1.00 73.19 102 THR A O 1
ATOM 822 N N . GLY A 1 103 ? 7.647 3.758 -16.170 1.00 68.94 103 GLY A N 1
ATOM 823 C CA . GLY A 1 103 ? 9.049 4.091 -15.918 1.00 68.94 10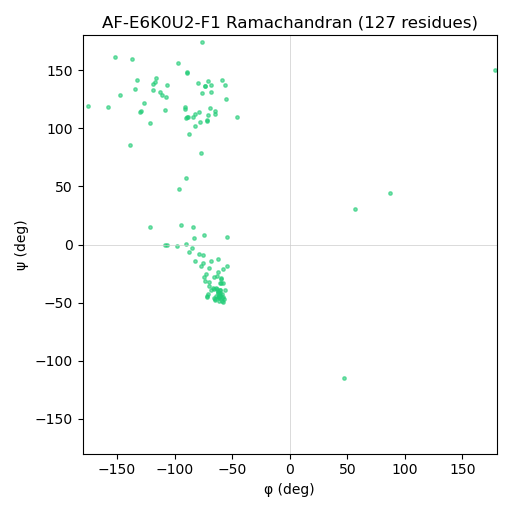3 GLY A CA 1
ATOM 824 C C . GLY A 1 103 ? 9.968 3.783 -17.102 1.00 68.94 103 GLY A C 1
ATOM 825 O O . GLY A 1 103 ? 9.695 2.855 -17.858 1.00 68.94 103 GLY A O 1
ATOM 826 N N . PRO A 1 104 ? 11.075 4.527 -17.279 1.00 67.44 104 PRO A N 1
ATOM 827 C CA . PRO A 1 104 ? 12.039 4.277 -18.356 1.00 67.44 104 PRO A CA 1
ATOM 828 C C . PRO A 1 104 ? 12.934 3.053 -18.089 1.00 67.44 104 PRO A C 1
ATOM 830 O O . PRO A 1 104 ? 13.696 2.640 -18.955 1.00 67.44 104 PRO A O 1
ATOM 833 N N . SER A 1 105 ? 12.869 2.487 -16.880 1.00 63.75 105 SER A N 1
ATOM 834 C CA . SER A 1 105 ? 13.788 1.455 -16.387 1.00 63.75 105 SER A CA 1
ATOM 835 C C . SER A 1 105 ? 13.498 0.044 -16.915 1.00 63.75 105 SER A C 1
ATOM 837 O O . SER A 1 105 ? 14.292 -0.869 -16.683 1.00 63.75 105 SER A O 1
ATOM 839 N N . PHE A 1 106 ? 12.380 -0.165 -17.616 1.00 64.94 106 PHE A N 1
ATOM 840 C CA . PHE A 1 106 ? 12.047 -1.453 -18.226 1.00 64.94 106 PHE A CA 1
ATOM 841 C C . PHE A 1 106 ? 12.852 -1.628 -19.520 1.00 64.94 106 PHE A C 1
ATOM 843 O O . PHE A 1 106 ? 12.587 -0.983 -20.528 1.00 64.94 106 PHE A O 1
ATOM 850 N N . THR A 1 107 ? 13.875 -2.481 -19.472 1.00 58.12 107 THR A N 1
ATOM 851 C CA . THR A 1 107 ? 14.903 -2.610 -20.524 1.00 58.12 107 THR A CA 1
ATOM 852 C C . THR A 1 107 ? 14.786 -3.880 -21.372 1.00 58.12 107 THR A C 1
ATOM 854 O O . THR A 1 107 ? 15.577 -4.050 -22.295 1.00 58.12 107 THR A O 1
ATOM 857 N N . HIS A 1 108 ? 13.809 -4.761 -21.117 1.00 54.16 108 HIS A N 1
ATOM 858 C CA . HIS A 1 108 ? 13.659 -6.016 -21.864 1.00 54.16 108 HIS A CA 1
ATOM 859 C C . HIS A 1 108 ? 12.201 -6.284 -22.290 1.00 54.16 108 HIS A C 1
ATOM 861 O O . HIS A 1 108 ? 11.319 -6.174 -21.436 1.00 54.16 108 HIS A O 1
ATOM 867 N N . PRO A 1 109 ? 11.932 -6.676 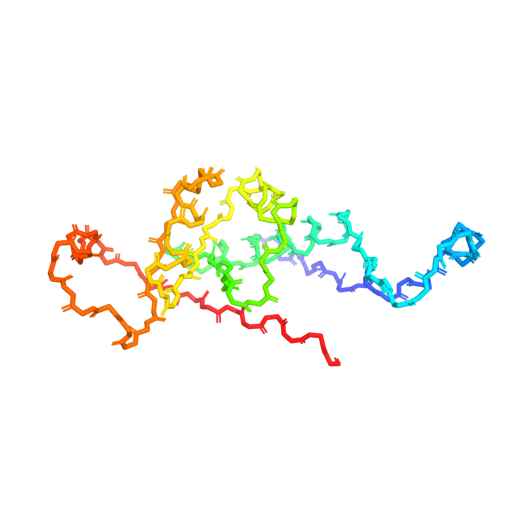-23.555 1.00 49.88 109 PRO A N 1
ATOM 868 C CA . PRO A 1 109 ? 10.581 -6.963 -24.056 1.00 49.88 109 PRO A CA 1
ATOM 869 C C . PRO A 1 109 ? 9.857 -8.094 -23.305 1.00 49.88 109 PRO A C 1
ATOM 871 O O . PRO A 1 109 ? 8.656 -7.989 -23.099 1.00 49.88 109 PRO A O 1
ATOM 874 N N . ASP A 1 110 ? 10.570 -9.085 -22.759 1.00 48.88 110 ASP A N 1
ATOM 875 C CA . ASP A 1 110 ? 9.982 -10.136 -21.899 1.00 48.88 110 ASP A CA 1
ATOM 876 C C . ASP A 1 110 ? 9.339 -9.608 -20.593 1.00 48.88 110 ASP A C 1
ATOM 878 O O . ASP A 1 110 ? 8.638 -10.340 -19.898 1.00 48.88 110 ASP A O 1
ATOM 882 N N . GLN A 1 111 ? 9.572 -8.339 -20.229 1.00 50.41 111 GLN A N 1
ATOM 883 C CA . GLN A 1 111 ? 8.905 -7.660 -19.105 1.00 50.41 111 GLN A CA 1
ATOM 884 C C . GLN A 1 111 ? 7.713 -6.791 -19.560 1.00 50.41 111 GLN A C 1
ATOM 886 O O . GLN A 1 111 ? 7.047 -6.173 -18.730 1.00 50.41 111 GLN A O 1
ATOM 891 N N . VAL A 1 112 ? 7.451 -6.725 -20.871 1.00 48.34 112 VAL A N 1
ATOM 892 C CA . VAL A 1 112 ? 6.561 -5.769 -21.560 1.00 48.34 112 VAL A CA 1
ATOM 893 C C . VAL A 1 112 ? 5.441 -6.498 -22.338 1.00 48.34 112 VAL A C 1
ATOM 895 O O . VAL A 1 112 ? 4.714 -5.882 -23.106 1.00 48.34 112 VAL A O 1
ATOM 898 N N . ASP A 1 113 ? 5.189 -7.787 -22.093 1.00 42.75 113 ASP A N 1
ATOM 899 C CA . ASP A 1 113 ? 4.046 -8.502 -22.705 1.00 42.75 113 ASP A CA 1
ATOM 900 C C . ASP A 1 113 ? 2.703 -8.310 -21.963 1.00 42.75 113 ASP A C 1
ATOM 902 O O . ASP A 1 113 ? 1.680 -8.886 -22.328 1.00 42.75 113 ASP A O 1
ATOM 906 N N . ILE A 1 114 ? 2.652 -7.450 -20.941 1.00 49.44 114 ILE A N 1
ATOM 907 C CA . ILE A 1 114 ? 1.421 -7.164 -20.171 1.00 49.44 114 ILE A CA 1
ATOM 908 C C . ILE A 1 114 ? 0.588 -6.034 -20.827 1.00 49.44 114 ILE A C 1
ATOM 910 O O . ILE A 1 114 ? -0.559 -5.769 -20.458 1.00 49.44 114 ILE A O 1
ATOM 914 N N . TRP A 1 115 ? 1.111 -5.392 -21.874 1.00 46.66 115 TRP A N 1
ATOM 915 C CA . TRP A 1 115 ? 0.555 -4.168 -22.459 1.00 46.66 115 TRP A CA 1
ATOM 916 C C . TRP A 1 115 ? -0.460 -4.396 -23.579 1.00 46.66 115 TRP A C 1
ATOM 918 O O . TRP A 1 115 ? -0.341 -3.840 -24.667 1.00 46.66 115 TRP A O 1
ATOM 928 N N . HIS A 1 116 ? -1.531 -5.137 -23.309 1.00 39.47 116 HIS A N 1
ATOM 929 C CA . HIS A 1 116 ? -2.704 -5.110 -24.183 1.00 39.47 116 HIS A CA 1
ATOM 930 C C . HIS A 1 116 ? -4.010 -5.103 -23.389 1.00 39.47 116 HIS A C 1
ATOM 932 O O . HIS A 1 116 ? -4.647 -6.135 -23.202 1.00 39.47 116 HIS A O 1
ATOM 938 N N . LYS A 1 117 ? -4.448 -3.899 -22.991 1.00 34.56 117 LYS A N 1
ATOM 939 C CA . LYS A 1 117 ? -5.834 -3.406 -23.142 1.00 34.56 117 LYS A CA 1
ATOM 940 C C . LYS A 1 117 ? -5.923 -1.947 -22.683 1.00 34.56 117 LYS A C 1
ATOM 942 O O . LYS A 1 117 ? -5.631 -1.610 -21.545 1.00 34.56 117 LYS A O 1
ATOM 947 N N . ARG A 1 118 ? -6.319 -1.084 -23.623 1.00 34.69 118 ARG A N 1
ATOM 948 C CA . ARG A 1 118 ? -6.591 0.351 -23.457 1.00 34.69 118 ARG A CA 1
ATOM 949 C C . ARG A 1 118 ? -7.435 0.617 -22.205 1.00 34.69 118 ARG A C 1
ATOM 951 O O . ARG A 1 118 ? -8.625 0.319 -22.191 1.00 34.69 118 ARG A O 1
ATOM 958 N N . THR A 1 119 ? -6.847 1.219 -21.181 1.00 38.03 119 THR A N 1
ATOM 959 C CA . THR A 1 119 ? -7.572 1.885 -20.095 1.00 38.03 119 THR A CA 1
ATOM 960 C C . THR A 1 119 ? -6.714 3.055 -19.622 1.00 38.03 119 THR A C 1
ATOM 962 O O . THR A 1 119 ? -5.511 2.903 -19.437 1.00 38.03 119 THR A O 1
ATOM 965 N N . LEU A 1 120 ? -7.304 4.248 -19.542 1.00 31.41 120 LEU A N 1
ATOM 966 C CA . LEU A 1 120 ? -6.638 5.451 -19.041 1.00 31.41 120 LEU A CA 1
ATOM 967 C C . LEU A 1 120 ? -6.416 5.292 -17.530 1.00 31.41 120 LEU A C 1
ATOM 969 O O . LEU A 1 120 ? -7.384 5.173 -16.782 1.00 31.41 120 LEU A O 1
ATOM 973 N N . TYR A 1 121 ? -5.156 5.287 -17.097 1.00 43.56 121 TYR A N 1
ATOM 974 C CA . TYR A 1 121 ? -4.778 5.225 -15.684 1.00 43.56 121 TYR A CA 1
ATOM 975 C C . TYR A 1 121 ? -4.633 6.648 -15.129 1.00 43.56 121 TYR A C 1
ATOM 977 O O . TYR A 1 121 ? -3.791 7.412 -15.605 1.00 43.56 121 TYR A O 1
ATOM 985 N N . LEU A 1 122 ? -5.448 7.018 -14.135 1.00 40.16 122 LEU A N 1
ATOM 986 C CA . LEU A 1 122 ? -5.217 8.226 -13.338 1.00 40.16 122 LEU A CA 1
ATOM 987 C C . LEU A 1 122 ? -4.318 7.860 -12.152 1.00 40.16 122 LEU A C 1
ATOM 989 O O . LEU A 1 122 ? -4.743 7.169 -11.228 1.00 40.16 122 LEU A O 1
ATOM 993 N N . ILE A 1 123 ? -3.073 8.336 -12.183 1.00 47.53 123 ILE A N 1
ATOM 994 C CA . ILE A 1 123 ? -2.098 8.162 -11.102 1.00 47.53 123 ILE A CA 1
ATOM 995 C C . ILE A 1 123 ? -2.261 9.331 -10.128 1.00 47.53 123 ILE A C 1
ATOM 997 O O . ILE A 1 123 ? -1.903 10.463 -10.454 1.00 47.53 123 ILE A O 1
ATOM 1001 N N . PHE A 1 124 ? -2.782 9.077 -8.926 1.00 41.91 124 PHE A N 1
ATOM 1002 C CA . PHE A 1 124 ? -2.765 10.073 -7.851 1.00 41.91 124 PHE A CA 1
ATOM 1003 C C . PHE A 1 124 ? -1.496 9.916 -7.013 1.00 41.91 124 PHE A C 1
ATOM 1005 O O . PHE A 1 124 ? -1.267 8.895 -6.366 1.00 41.91 124 PHE A O 1
ATOM 1012 N N . HIS A 1 125 ? -0.658 10.952 -7.025 1.00 39.03 125 HIS A N 1
ATOM 1013 C CA . HIS A 1 125 ? 0.505 11.057 -6.155 1.00 39.03 125 HIS A CA 1
ATOM 1014 C C . HIS A 1 125 ? 0.041 11.575 -4.789 1.00 39.03 125 HIS A C 1
ATOM 1016 O O . HIS A 1 125 ? -0.263 12.758 -4.636 1.00 39.03 125 HIS A O 1
ATOM 1022 N N . LEU A 1 126 ? -0.073 10.682 -3.804 1.00 34.47 126 LEU A N 1
ATOM 1023 C CA . LEU A 1 126 ? -0.421 11.052 -2.434 1.00 34.47 126 LEU A CA 1
ATOM 1024 C C . LEU A 1 126 ? 0.818 11.660 -1.749 1.00 34.47 126 LEU A C 1
ATOM 1026 O O . LEU A 1 126 ? 1.526 10.981 -1.013 1.00 34.47 126 LEU A O 1
ATOM 1030 N N . MET A 1 127 ? 1.116 12.931 -2.028 1.00 27.72 127 MET A N 1
ATOM 1031 C CA . MET A 1 127 ? 1.995 13.722 -1.166 1.00 27.72 127 MET A CA 1
ATOM 1032 C C . MET A 1 127 ? 1.154 14.304 -0.038 1.00 27.72 127 MET A C 1
ATOM 1034 O O . MET A 1 127 ? 0.318 15.178 -0.254 1.00 27.72 127 MET A O 1
ATOM 1038 N N . ILE A 1 128 ? 1.377 13.785 1.166 1.00 33.16 128 ILE A N 1
ATOM 1039 C CA . ILE A 1 128 ? 1.034 14.481 2.401 1.00 33.16 128 ILE A CA 1
ATOM 1040 C C . ILE A 1 128 ? 1.932 15.727 2.432 1.00 33.16 128 ILE A C 1
ATOM 1042 O O . ILE A 1 128 ? 3.158 15.621 2.481 1.00 33.16 128 ILE A O 1
ATOM 1046 N N . SER A 1 129 ? 1.324 16.901 2.305 1.00 34.19 129 SER A N 1
ATOM 1047 C CA . SER A 1 129 ? 1.901 18.221 2.583 1.00 34.19 129 SER A CA 1
ATOM 1048 C C . SER A 1 129 ? 0.861 19.033 3.333 1.00 34.19 129 SER A C 1
ATOM 1050 O O . SER A 1 129 ? -0.339 18.861 3.010 1.00 34.19 129 SER A O 1
#

Sequence (129 aa):
MSTTFIPRHKLNQPIPNEVFSITRSFETPYIIFDFTGIRHAVQEYQHSICLLGNAKLNFALKACYEPDILRLLREEKLGVDVASSNEFKLAQKIGFDEISATGPSFTHPDQVDIWHKRTLYLIFHLMIS

Nearest PDB structures (foldseek):
  6n2h-assembly1_A-2  TM=9.101E-01  e=1.209E-04  Salmonella enterica subsp. enterica serovar Typhimurium
  6n2a-assembly1_A  TM=9.103E-01  e=3.014E-04  Arabidopsis thaliana
  6n2f-assembly1_A  TM=9.024E-01  e=5.785E-04  Arabidopsis thaliana
  6n2f-assembly1_B  TM=9.096E-01  e=7.510E-04  Arabidopsis thaliana
  6n2a-assembly1_B  TM=7.971E-01  e=1.185E-03  Arabidopsis thaliana

Organism: NCBI:txid864564

Mean predicted aligned error: 10.57 Å

Radius of gyration: 17.32 Å; Cα contacts (8 Å, |Δi|>4): 125; chains: 1; bounding box: 44×29×50 Å

Secondary structure (DSSP, 8-state):
-------GGGGGSPPPHHHHHHHTTSPSS-----HHHHHHHHHHHHHHHTTSTT-EEEEEGGG---HHHHHHHHHTT-EEEESSHHHHHHHHHHT-S-EEE--TT---GGG-TT--S---EEEE-----